Protein AF-A0A4Q3XX59-F1 (afdb_monomer_lite)

Structure (mmCIF, N/CA/C/O backbone):
data_AF-A0A4Q3XX59-F1
#
_entry.id   AF-A0A4Q3XX59-F1
#
loop_
_atom_site.group_PDB
_atom_site.id
_atom_site.type_symbol
_atom_site.label_atom_id
_atom_site.label_alt_id
_atom_site.label_comp_id
_atom_site.label_asym_id
_atom_site.label_entity_id
_atom_site.label_seq_id
_atom_site.pdbx_PDB_ins_code
_atom_site.Cartn_x
_atom_site.Cartn_y
_atom_site.Cartn_z
_atom_site.occupancy
_atom_site.B_iso_or_equiv
_atom_site.auth_seq_id
_atom_site.auth_comp_id
_atom_site.auth_asym_id
_atom_site.auth_atom_id
_atom_site.pdbx_PDB_model_num
ATOM 1 N N . LYS A 1 1 ? 8.880 6.314 -27.631 1.00 72.62 1 LYS A N 1
ATOM 2 C CA . LYS A 1 1 ? 9.239 7.681 -27.154 1.00 72.62 1 LYS A CA 1
ATOM 3 C C . LYS A 1 1 ? 10.746 7.883 -26.914 1.00 72.62 1 LYS A C 1
ATOM 5 O O . LYS A 1 1 ? 11.305 8.781 -27.532 1.00 72.62 1 LYS A O 1
ATOM 10 N N . ARG A 1 2 ? 11.431 7.124 -26.034 1.00 79.62 2 ARG A N 1
ATOM 11 C CA . ARG A 1 2 ? 12.893 7.277 -25.798 1.00 79.62 2 ARG A CA 1
ATOM 12 C C . ARG A 1 2 ? 13.739 6.820 -26.994 1.00 79.62 2 ARG A C 1
ATOM 14 O O . ARG A 1 2 ? 14.611 7.564 -27.431 1.00 79.62 2 ARG A O 1
ATOM 21 N N . ALA A 1 3 ? 13.407 5.660 -27.558 1.00 81.75 3 ALA A N 1
ATOM 22 C CA . ALA A 1 3 ? 13.998 5.146 -28.794 1.00 81.75 3 ALA A CA 1
ATOM 23 C C . ALA A 1 3 ? 13.849 6.134 -29.962 1.00 81.75 3 ALA A C 1
ATOM 25 O O . ALA A 1 3 ? 14.826 6.447 -30.630 1.00 81.75 3 ALA A O 1
ATOM 26 N N . ASP A 1 4 ? 12.660 6.712 -30.148 1.00 85.38 4 ASP A N 1
ATOM 27 C CA . ASP A 1 4 ? 12.405 7.679 -31.229 1.00 85.38 4 ASP A CA 1
ATOM 28 C C . ASP A 1 4 ? 13.235 8.958 -31.061 1.00 85.38 4 ASP A C 1
ATOM 30 O O . ASP A 1 4 ? 13.820 9.448 -32.022 1.00 85.38 4 ASP A O 1
ATOM 34 N N . LYS A 1 5 ? 13.382 9.456 -29.822 1.00 86.06 5 LYS A N 1
ATOM 35 C CA . LYS A 1 5 ? 14.287 10.576 -29.511 1.00 86.06 5 LYS A CA 1
ATOM 36 C C . LYS A 1 5 ? 15.759 10.241 -29.774 1.00 86.06 5 LYS A C 1
ATOM 38 O O . LYS A 1 5 ? 16.523 11.144 -30.099 1.00 86.06 5 LYS A O 1
ATOM 43 N N . ALA A 1 6 ? 16.176 8.988 -29.590 1.00 82.00 6 ALA A N 1
ATOM 44 C CA . ALA A 1 6 ? 17.542 8.549 -29.872 1.00 82.00 6 ALA A CA 1
ATOM 45 C C . ALA A 1 6 ? 17.792 8.408 -31.383 1.00 82.00 6 ALA A C 1
ATOM 47 O O . ALA A 1 6 ? 18.787 8.940 -31.872 1.00 82.00 6 ALA A O 1
ATOM 48 N N . ARG A 1 7 ? 16.844 7.815 -32.124 1.00 87.19 7 ARG A N 1
ATOM 49 C CA . ARG A 1 7 ? 16.864 7.741 -33.597 1.00 87.19 7 ARG A CA 1
ATOM 50 C C . ARG A 1 7 ? 16.897 9.130 -34.234 1.00 87.19 7 ARG A C 1
ATOM 52 O O . ARG A 1 7 ? 17.719 9.380 -35.104 1.00 87.19 7 ARG A O 1
ATOM 59 N N . ALA A 1 8 ? 16.090 10.069 -33.732 1.00 89.06 8 ALA A N 1
ATOM 60 C CA . ALA A 1 8 ? 16.088 11.464 -34.189 1.00 89.06 8 ALA A CA 1
ATOM 61 C C . ALA A 1 8 ? 17.429 12.195 -33.964 1.00 89.06 8 ALA A C 1
ATOM 63 O O . ALA A 1 8 ? 17.674 13.230 -34.574 1.00 89.06 8 ALA A O 1
ATOM 64 N N . LYS A 1 9 ? 18.303 11.664 -33.098 1.00 88.94 9 LYS A N 1
ATOM 65 C CA . LYS A 1 9 ? 19.665 12.167 -32.854 1.00 88.94 9 LYS A CA 1
ATOM 66 C C . LYS A 1 9 ? 20.742 11.376 -33.612 1.00 88.94 9 LYS A C 1
ATOM 68 O O . LYS A 1 9 ? 21.914 11.502 -33.274 1.00 88.94 9 LYS A O 1
ATOM 73 N N . GLY A 1 10 ? 20.358 10.534 -34.576 1.00 86.31 10 GLY A N 1
ATOM 74 C CA . GLY A 1 10 ? 21.285 9.727 -35.377 1.00 86.31 10 GLY A CA 1
ATOM 75 C C . GLY A 1 10 ? 21.993 8.616 -34.599 1.00 86.31 10 GLY A C 1
ATOM 76 O O . GLY A 1 10 ? 23.028 8.131 -35.044 1.00 86.31 10 GLY A O 1
ATOM 77 N N . LYS A 1 11 ? 21.479 8.229 -33.423 1.00 84.94 11 LYS A N 1
ATOM 78 C CA . LYS A 1 11 ? 22.040 7.116 -32.649 1.00 84.94 11 LYS A CA 1
ATOM 79 C C . LYS A 1 11 ? 21.473 5.796 -33.146 1.00 84.94 11 LYS A C 1
ATOM 81 O O . LYS A 1 11 ? 20.264 5.698 -33.361 1.00 84.94 11 LYS A O 1
ATOM 86 N N . ASP A 1 12 ? 22.332 4.789 -33.237 1.00 84.81 12 ASP A N 1
ATOM 87 C CA . ASP A 1 12 ? 21.887 3.409 -33.377 1.00 84.81 12 ASP A CA 1
ATOM 88 C C . ASP A 1 12 ? 21.122 2.980 -32.111 1.00 84.81 12 ASP A C 1
ATOM 90 O O . ASP A 1 12 ? 21.476 3.373 -30.992 1.00 84.81 12 ASP A O 1
ATOM 94 N N . VAL A 1 13 ? 20.019 2.252 -32.287 1.00 84.38 13 VAL A N 1
ATOM 95 C CA . VAL A 1 13 ? 19.096 1.904 -31.198 1.00 84.38 13 VAL A CA 1
ATOM 96 C C . VAL A 1 13 ? 18.922 0.398 -31.115 1.00 84.38 13 VAL A C 1
ATOM 98 O O . VAL A 1 13 ? 18.114 -0.188 -31.833 1.00 84.38 13 VAL A O 1
ATOM 101 N N . ASP A 1 14 ? 19.595 -0.186 -30.128 1.00 89.38 14 ASP A N 1
ATOM 102 C CA . ASP A 1 14 ? 19.271 -1.500 -29.583 1.00 89.38 14 ASP A CA 1
ATOM 103 C C . ASP A 1 14 ? 18.034 -1.370 -28.679 1.00 89.38 14 ASP A C 1
ATOM 105 O O . ASP A 1 14 ? 18.105 -0.971 -27.512 1.00 89.38 14 ASP A O 1
ATOM 109 N N . PHE A 1 15 ? 16.863 -1.607 -29.270 1.00 85.81 15 PHE A N 1
ATOM 110 C CA . PHE A 1 15 ? 15.584 -1.449 -28.584 1.00 85.81 15 PHE A CA 1
ATOM 111 C C . PHE A 1 15 ? 15.385 -2.448 -27.426 1.00 85.81 15 PHE A C 1
ATOM 113 O O . PHE A 1 15 ? 14.964 -1.993 -26.360 1.00 85.81 15 PHE A O 1
ATOM 120 N N . PRO A 1 16 ? 15.715 -3.750 -27.567 1.00 87.69 16 PRO A N 1
ATOM 121 C CA . PRO A 1 16 ? 15.705 -4.693 -26.445 1.00 87.69 16 PRO A CA 1
ATOM 122 C C . PRO A 1 16 ? 16.539 -4.223 -25.251 1.00 87.69 16 PRO A C 1
ATOM 124 O O . PRO A 1 16 ? 16.026 -4.146 -24.136 1.00 87.69 16 PRO A O 1
ATOM 127 N N . LYS A 1 17 ? 17.788 -3.808 -25.485 1.00 85.06 17 LYS A N 1
ATOM 128 C CA . LYS A 1 17 ? 18.667 -3.328 -24.411 1.00 85.06 17 LYS A CA 1
ATOM 129 C C . LYS A 1 17 ? 18.184 -2.018 -23.790 1.00 85.06 17 LYS A C 1
ATOM 131 O O . LYS A 1 17 ? 18.373 -1.774 -22.602 1.00 85.06 17 LYS A O 1
ATOM 136 N N . MET A 1 18 ? 17.540 -1.154 -24.578 1.00 86.75 18 MET A N 1
ATOM 137 C CA . MET A 1 18 ? 16.892 0.046 -24.044 1.00 86.75 18 MET A CA 1
ATOM 138 C C . MET A 1 18 ? 15.712 -0.276 -23.131 1.00 86.75 18 MET A C 1
ATOM 140 O O . MET A 1 18 ? 15.534 0.434 -22.147 1.00 86.75 18 MET A O 1
ATOM 144 N N . LEU A 1 19 ? 14.910 -1.291 -23.460 1.00 86.19 19 LEU A N 1
ATOM 145 C CA . LEU A 1 19 ? 13.788 -1.721 -22.625 1.00 86.19 19 LEU A CA 1
ATOM 146 C C . LEU A 1 19 ? 14.272 -2.304 -21.295 1.00 86.19 19 LEU A C 1
ATOM 148 O O . LEU A 1 19 ? 13.717 -1.965 -20.258 1.00 86.19 19 LEU A O 1
ATOM 152 N N . GLU A 1 20 ? 15.328 -3.119 -21.319 1.00 84.94 20 GLU A N 1
ATOM 153 C CA . GLU A 1 20 ? 15.942 -3.695 -20.113 1.00 84.94 20 GLU A CA 1
ATOM 154 C C . GLU A 1 20 ? 16.481 -2.619 -19.153 1.00 84.94 20 GLU A C 1
ATOM 156 O O . GLU A 1 20 ? 16.422 -2.762 -17.934 1.00 84.94 20 GLU A O 1
ATOM 161 N N . LEU A 1 21 ? 16.980 -1.511 -19.709 1.00 87.56 21 LEU A N 1
ATOM 162 C CA . LEU A 1 21 ? 17.555 -0.392 -18.960 1.00 87.56 21 LEU A CA 1
ATOM 163 C C . LEU A 1 21 ? 16.575 0.778 -18.771 1.00 87.56 21 LEU A C 1
ATOM 165 O O . LEU A 1 21 ? 16.987 1.877 -18.367 1.00 87.56 21 LEU A O 1
ATOM 169 N N . GLU A 1 22 ? 15.299 0.593 -19.114 1.00 90.31 22 GLU A N 1
ATOM 170 C CA . GLU A 1 22 ? 14.292 1.626 -18.911 1.00 90.31 22 GLU A CA 1
ATOM 171 C C . GLU A 1 22 ? 13.982 1.732 -17.410 1.00 90.31 22 GLU A C 1
ATOM 173 O O . GLU A 1 22 ? 13.689 0.722 -16.771 1.00 90.31 22 GLU A O 1
ATOM 178 N N . PRO A 1 23 ? 14.063 2.935 -16.814 1.00 91.69 23 PRO A N 1
ATOM 179 C CA . PRO A 1 23 ? 13.795 3.090 -15.395 1.00 91.69 23 PRO A CA 1
ATOM 180 C C . PRO A 1 23 ? 12.344 2.773 -15.039 1.00 91.69 23 PRO A C 1
ATOM 182 O O . PRO A 1 23 ? 11.425 3.354 -15.619 1.00 91.69 23 PRO A O 1
ATOM 185 N N . ASP A 1 24 ? 12.159 1.953 -14.010 1.00 92.31 24 ASP A N 1
ATOM 186 C CA . ASP A 1 24 ? 10.872 1.677 -13.385 1.00 92.31 24 ASP A CA 1
ATOM 187 C C . ASP A 1 24 ? 10.835 2.259 -11.962 1.00 92.31 24 ASP A C 1
ATOM 189 O O . ASP A 1 24 ? 11.512 1.808 -11.030 1.00 92.31 24 ASP A O 1
ATOM 193 N N . ALA A 1 25 ? 10.010 3.293 -11.781 1.00 91.94 25 ALA A N 1
ATOM 194 C CA . ALA A 1 25 ? 9.791 3.907 -10.474 1.00 91.94 25 ALA A CA 1
ATOM 195 C C . ALA A 1 25 ? 9.047 2.969 -9.504 1.00 91.94 25 ALA A C 1
ATOM 197 O O . ALA A 1 25 ? 9.083 3.202 -8.293 1.00 91.94 25 ALA A O 1
ATOM 198 N N . GLY A 1 26 ? 8.451 1.889 -10.007 1.00 92.56 26 GLY A N 1
ATOM 199 C CA . GLY A 1 26 ? 7.613 0.957 -9.273 1.00 92.56 26 GLY A CA 1
ATOM 200 C C . GLY A 1 26 ? 6.166 1.436 -9.174 1.00 92.56 26 GLY A C 1
ATOM 201 O O . GLY A 1 26 ? 5.861 2.6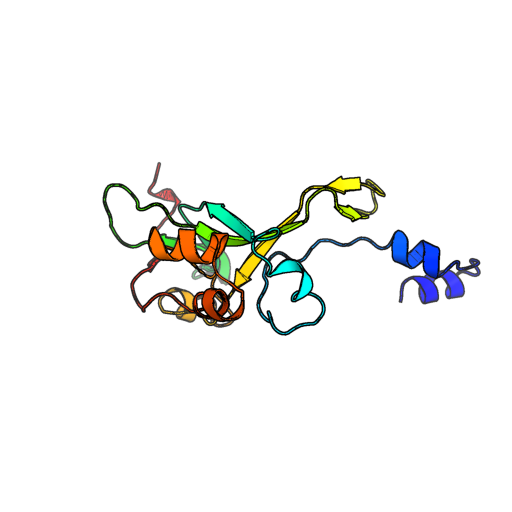25 -9.289 1.00 92.56 26 GLY A O 1
ATOM 202 N N . THR A 1 27 ? 5.264 0.488 -8.920 1.00 95.75 27 THR A N 1
ATOM 203 C CA . THR A 1 27 ? 3.852 0.762 -8.634 1.00 95.75 27 THR A CA 1
ATOM 204 C C . THR A 1 27 ? 3.558 0.423 -7.181 1.00 95.75 27 THR A C 1
ATOM 206 O O . THR A 1 27 ? 3.706 -0.725 -6.783 1.00 95.75 27 THR A O 1
ATOM 209 N N . THR A 1 28 ? 3.133 1.409 -6.391 1.00 95.94 28 THR A N 1
ATOM 210 C CA . THR A 1 28 ? 2.882 1.231 -4.949 1.00 95.94 28 THR A CA 1
ATOM 211 C C . THR A 1 28 ? 1.508 0.636 -4.640 1.00 95.94 28 THR A C 1
ATOM 213 O O . THR A 1 28 ? 1.352 -0.043 -3.631 1.00 95.94 28 THR A O 1
ATOM 216 N N . ASN A 1 29 ? 0.522 0.875 -5.513 1.00 97.44 29 ASN A N 1
ATOM 217 C CA . ASN A 1 29 ? -0.892 0.597 -5.264 1.00 97.44 29 ASN A CA 1
ATOM 218 C C . ASN A 1 29 ? -1.465 -0.375 -6.304 1.00 97.44 29 ASN A C 1
ATOM 220 O O . ASN A 1 29 ? -1.519 -0.066 -7.498 1.00 97.44 29 ASN A O 1
ATOM 224 N N . VAL A 1 30 ? -1.966 -1.523 -5.850 1.00 98.25 30 VAL A N 1
ATOM 225 C CA . VAL A 1 30 ? -2.579 -2.556 -6.697 1.00 98.25 30 VAL A CA 1
ATOM 226 C C . VAL A 1 30 ? -4.099 -2.415 -6.662 1.00 98.25 30 VAL A C 1
ATOM 228 O O . VAL A 1 30 ? -4.752 -2.853 -5.721 1.00 98.25 30 VAL A O 1
ATOM 231 N N . ARG A 1 31 ? -4.686 -1.778 -7.681 1.00 97.56 31 ARG A N 1
ATOM 232 C CA . ARG A 1 31 ? -6.154 -1.633 -7.790 1.00 97.56 31 ARG A CA 1
ATOM 233 C C . ARG A 1 31 ? -6.797 -2.748 -8.611 1.00 97.56 31 ARG A C 1
ATOM 235 O O . ARG A 1 31 ? -7.739 -3.386 -8.160 1.00 97.56 31 ARG A O 1
ATOM 242 N N . ASN A 1 32 ? -6.294 -2.992 -9.821 1.00 97.56 32 ASN A N 1
ATOM 243 C CA . ASN A 1 32 ? -6.851 -3.998 -10.727 1.00 97.56 32 ASN A CA 1
ATOM 244 C C . ASN A 1 32 ? -6.107 -5.335 -10.591 1.00 97.56 32 ASN A C 1
ATOM 246 O O . ASN A 1 32 ? -5.185 -5.626 -11.358 1.00 97.56 32 ASN A O 1
ATOM 250 N N . THR A 1 33 ? -6.535 -6.156 -9.635 1.00 97.56 33 THR A N 1
ATOM 251 C CA . THR A 1 33 ? -5.993 -7.502 -9.382 1.00 97.56 33 THR A CA 1
ATOM 252 C C . THR A 1 33 ? -6.311 -8.502 -10.500 1.00 97.56 33 THR A C 1
ATOM 254 O O . THR A 1 33 ? -5.649 -9.529 -10.629 1.00 97.56 33 THR A O 1
ATOM 257 N N . ALA A 1 34 ? -7.255 -8.181 -11.391 1.00 96.31 34 ALA A N 1
ATOM 258 C CA . ALA A 1 34 ? -7.536 -8.978 -12.579 1.00 96.31 34 ALA A CA 1
ATOM 259 C C . ALA A 1 34 ? -6.556 -8.714 -13.738 1.00 96.31 34 ALA A C 1
ATOM 261 O O . ALA A 1 34 ? -6.634 -9.418 -14.745 1.00 96.31 34 ALA A O 1
ATOM 262 N N . SER A 1 35 ? -5.639 -7.746 -13.634 1.00 96.88 35 SER A N 1
ATOM 263 C CA . SER A 1 35 ? -4.627 -7.478 -14.665 1.00 96.88 35 SER A CA 1
ATOM 264 C C . SER A 1 35 ? -3.613 -8.620 -14.787 1.00 96.88 35 SER A C 1
ATOM 266 O O . SER A 1 35 ? -3.145 -9.150 -13.780 1.00 96.88 35 SER A O 1
ATOM 268 N N . SER A 1 36 ? -3.200 -8.949 -16.015 1.00 96.62 36 SER A N 1
ATOM 269 C CA . SER A 1 36 ? -2.130 -9.926 -16.277 1.00 96.62 36 SER A CA 1
ATOM 270 C C . SER A 1 36 ? -0.802 -9.551 -15.619 1.00 96.62 36 SER A C 1
ATOM 272 O O . SER A 1 36 ? -0.023 -10.439 -15.296 1.00 96.62 36 SER A O 1
ATOM 274 N N . HIS A 1 37 ? -0.567 -8.257 -15.379 1.00 95.19 37 HIS A N 1
ATOM 275 C CA . HIS A 1 37 ? 0.607 -7.782 -14.653 1.00 95.19 37 HIS A CA 1
ATOM 276 C C . HIS A 1 37 ? 0.603 -8.227 -13.183 1.00 95.19 37 HIS A C 1
ATOM 278 O O . HIS A 1 37 ? 1.655 -8.568 -12.657 1.00 95.19 37 HIS A O 1
ATOM 284 N N . TRP A 1 38 ? -0.566 -8.243 -12.529 1.00 97.44 38 TRP A N 1
ATOM 285 C CA . TRP A 1 38 ? -0.677 -8.505 -11.090 1.00 97.44 38 TRP A CA 1
ATOM 286 C C . TRP A 1 38 ? -0.963 -9.962 -10.749 1.00 97.44 38 TRP A C 1
ATOM 288 O O . TRP A 1 38 ? -0.456 -10.438 -9.741 1.00 97.44 38 TRP A O 1
ATOM 298 N N . ARG A 1 39 ? -1.717 -10.686 -11.589 1.00 96.44 39 ARG A N 1
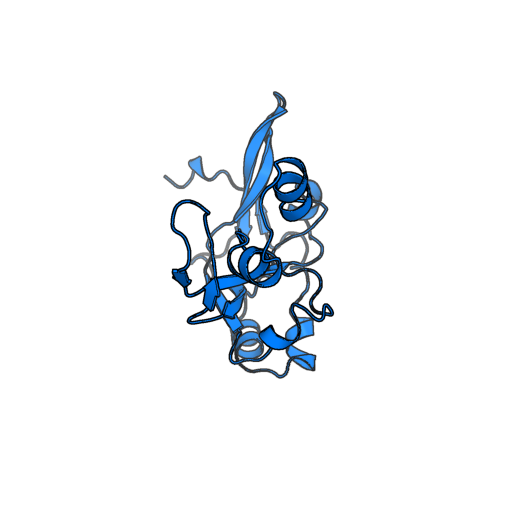ATOM 299 C CA . ARG A 1 39 ? -2.103 -12.092 -11.348 1.00 96.44 39 ARG A CA 1
ATOM 300 C C . ARG A 1 39 ? -0.961 -13.005 -10.863 1.00 96.44 39 ARG A C 1
ATOM 302 O O . ARG A 1 39 ? -1.217 -13.760 -9.927 1.00 96.44 39 ARG A O 1
ATOM 309 N N . PRO A 1 40 ? 0.269 -12.950 -11.420 1.00 96.19 40 PRO A N 1
ATOM 310 C CA . PRO A 1 40 ? 1.368 -13.806 -10.962 1.00 96.19 40 PRO A CA 1
ATOM 311 C C . PRO A 1 40 ? 1.792 -13.556 -9.507 1.00 96.19 40 PRO A C 1
ATOM 313 O O . PRO A 1 40 ? 2.300 -14.462 -8.857 1.00 96.19 40 PRO A O 1
ATOM 316 N N . TRP A 1 41 ? 1.553 -12.352 -8.983 1.00 97.25 41 TRP A N 1
ATOM 317 C CA . TRP A 1 41 ? 2.014 -11.900 -7.666 1.00 97.25 41 TRP A CA 1
ATOM 318 C C . TRP A 1 41 ? 0.951 -12.023 -6.567 1.00 97.25 41 TRP A C 1
ATOM 320 O O . TRP A 1 41 ? 1.153 -11.543 -5.459 1.00 97.25 41 TRP A O 1
ATOM 330 N N . LEU A 1 42 ? -0.199 -12.640 -6.861 1.00 97.88 42 LEU A N 1
ATOM 331 C CA . LEU A 1 42 ? -1.317 -12.778 -5.915 1.00 97.88 42 LEU A CA 1
ATOM 332 C C . LEU A 1 42 ? -1.327 -14.129 -5.187 1.00 97.88 42 LEU A C 1
ATOM 334 O O . LEU A 1 42 ? -2.260 -14.413 -4.432 1.00 97.88 42 LEU A O 1
ATOM 338 N N . SER A 1 43 ? -0.316 -14.974 -5.405 1.00 97.44 43 SER A N 1
ATOM 339 C CA . SER A 1 43 ? -0.150 -16.236 -4.677 1.00 97.44 43 SER A CA 1
ATOM 340 C C . SER A 1 43 ? 0.304 -15.989 -3.228 1.00 97.44 43 SER A C 1
ATOM 342 O O . SER A 1 43 ? 0.946 -14.969 -2.976 1.00 97.44 43 SER A O 1
ATOM 344 N N . PRO A 1 44 ? 0.045 -16.910 -2.280 1.00 98.44 44 PRO A N 1
ATOM 345 C CA . PRO A 1 44 ? 0.549 -16.796 -0.907 1.00 98.44 44 PRO A CA 1
ATOM 346 C C . PRO A 1 44 ? 2.060 -16.523 -0.806 1.00 98.44 44 PRO A C 1
ATOM 348 O O . PRO A 1 44 ? 2.484 -15.739 0.034 1.00 98.44 44 PRO A O 1
ATOM 351 N N . ALA A 1 45 ? 2.870 -17.089 -1.710 1.00 97.94 45 ALA A N 1
ATOM 352 C CA . ALA A 1 45 ? 4.326 -16.905 -1.729 1.00 97.94 45 ALA A CA 1
ATOM 353 C C . ALA A 1 45 ? 4.780 -15.473 -2.076 1.00 97.94 45 ALA A C 1
ATOM 355 O O . ALA A 1 45 ? 5.957 -15.152 -1.939 1.00 97.94 45 ALA A O 1
ATOM 356 N N . ASN A 1 46 ? 3.861 -14.632 -2.554 1.00 98.56 46 ASN A N 1
ATOM 357 C CA . ASN A 1 46 ? 4.102 -13.238 -2.905 1.00 98.56 46 ASN A CA 1
ATOM 358 C C . ASN A 1 46 ? 3.284 -12.275 -2.048 1.00 98.56 46 ASN A C 1
ATOM 360 O O . ASN A 1 46 ? 3.212 -11.099 -2.387 1.00 98.56 46 ASN A O 1
ATOM 364 N N . ARG A 1 47 ? 2.635 -12.726 -0.972 1.00 98.62 47 ARG A N 1
ATOM 365 C CA . ARG A 1 47 ? 1.856 -11.851 -0.089 1.00 98.62 47 ARG A CA 1
ATOM 366 C C . ARG A 1 47 ? 2.657 -11.482 1.146 1.00 98.62 47 ARG A C 1
ATOM 368 O O . ARG A 1 47 ? 3.439 -12.269 1.664 1.00 98.62 47 ARG A O 1
ATOM 375 N N . CYS A 1 48 ? 2.454 -10.262 1.618 1.00 98.69 48 CYS A N 1
ATOM 376 C CA . CYS A 1 48 ? 3.041 -9.767 2.854 1.00 98.69 48 CYS A CA 1
ATOM 377 C C . CYS A 1 48 ? 2.029 -8.929 3.636 1.00 98.69 48 CYS A C 1
ATOM 379 O O . CYS A 1 48 ? 1.025 -8.456 3.099 1.00 98.69 48 CYS A O 1
ATOM 381 N N . LEU A 1 49 ? 2.319 -8.735 4.919 1.00 98.69 49 LEU A N 1
ATOM 382 C CA . LEU A 1 49 ? 1.611 -7.800 5.781 1.00 98.69 49 LEU A CA 1
ATOM 383 C C . LEU A 1 49 ? 2.439 -6.517 5.878 1.00 98.69 49 LEU A C 1
ATOM 385 O O . LEU A 1 49 ? 3.604 -6.565 6.271 1.00 98.69 49 LEU A O 1
ATOM 389 N N . VAL A 1 50 ? 1.853 -5.375 5.512 1.00 98.56 50 VAL A N 1
ATOM 390 C CA . VAL A 1 50 ? 2.532 -4.070 5.571 1.00 98.56 50 VAL A CA 1
ATOM 391 C C . VAL A 1 50 ? 2.031 -3.315 6.805 1.00 98.56 50 VAL A C 1
ATOM 393 O O . VAL A 1 50 ? 0.921 -2.784 6.752 1.00 98.56 50 VAL A O 1
ATOM 396 N N . PRO A 1 51 ? 2.780 -3.289 7.923 1.00 97.12 51 PRO A N 1
ATOM 397 C CA . PRO A 1 51 ? 2.310 -2.673 9.161 1.00 97.12 51 PRO A CA 1
ATOM 398 C C . PRO A 1 51 ? 2.178 -1.159 9.012 1.00 97.12 51 PRO A C 1
ATOM 400 O O . PRO A 1 51 ? 3.034 -0.509 8.406 1.00 97.12 51 PRO A O 1
ATOM 403 N N . PHE A 1 52 ? 1.133 -0.591 9.608 1.00 95.12 52 PHE A N 1
ATOM 404 C CA . PHE A 1 52 ? 0.955 0.854 9.706 1.00 95.12 52 PHE A CA 1
ATOM 405 C C . PHE A 1 52 ? 0.242 1.225 11.011 1.00 95.12 52 PHE A C 1
ATOM 407 O O . PHE A 1 52 ? -0.507 0.428 11.563 1.00 95.12 52 PHE A O 1
ATOM 414 N N . THR A 1 53 ? 0.463 2.454 11.472 1.00 91.94 53 THR A N 1
ATOM 415 C CA . THR A 1 53 ? -0.302 3.092 12.563 1.00 91.94 53 THR A CA 1
ATOM 416 C C . THR A 1 53 ? -1.183 4.221 12.025 1.00 91.94 53 THR A C 1
ATOM 418 O O . THR A 1 53 ? -2.331 4.408 12.412 1.00 91.94 53 THR A O 1
ATOM 421 N N . ALA A 1 54 ? -0.683 4.945 11.022 1.00 93.75 54 ALA A N 1
ATOM 422 C CA . ALA A 1 54 ? -1.438 5.955 10.298 1.00 93.75 54 ALA A CA 1
ATOM 423 C C . ALA A 1 54 ? -0.994 6.041 8.836 1.00 93.75 54 ALA A C 1
ATOM 425 O O . ALA A 1 54 ? 0.164 5.772 8.504 1.00 93.75 54 ALA A O 1
ATOM 426 N N . PHE A 1 55 ? -1.896 6.494 7.972 1.00 95.81 55 PHE A N 1
ATOM 427 C CA . PHE A 1 55 ? -1.598 6.843 6.582 1.00 95.81 55 PHE A CA 1
ATOM 428 C C . PHE A 1 55 ? -2.160 8.217 6.246 1.00 95.81 55 PHE A C 1
ATOM 430 O O . PHE A 1 55 ? -2.933 8.782 7.016 1.00 95.81 55 PHE A O 1
ATOM 437 N N . SER A 1 56 ? -1.740 8.785 5.121 1.00 96.38 56 SER A N 1
ATOM 438 C CA . SER A 1 56 ? -2.234 10.084 4.684 1.00 96.38 56 SER A CA 1
ATOM 439 C C . SER A 1 56 ? -2.698 10.063 3.244 1.00 96.38 56 SER A C 1
ATOM 441 O O . SER A 1 56 ? -2.182 9.306 2.423 1.00 96.38 56 SER A O 1
ATOM 443 N N . GLU A 1 57 ? -3.649 10.943 2.952 1.00 96.19 57 GLU A N 1
ATOM 444 C CA . GLU A 1 57 ? -4.037 11.284 1.589 1.00 96.19 57 GLU A CA 1
ATOM 445 C C . GLU A 1 57 ? -3.724 12.761 1.298 1.00 96.19 57 GLU A C 1
ATOM 447 O O . GLU A 1 57 ? -3.676 13.590 2.222 1.00 96.19 57 GLU A O 1
ATOM 452 N N . PRO A 1 58 ? -3.501 13.125 0.021 1.00 93.19 58 PRO A N 1
ATOM 453 C CA . PRO A 1 58 ? -3.334 14.513 -0.385 1.00 93.19 58 PRO A CA 1
ATOM 454 C C . PRO A 1 58 ? -4.568 15.358 -0.046 1.00 93.19 58 PRO A C 1
ATOM 456 O O . PRO A 1 58 ? -5.627 15.180 -0.641 1.00 93.19 58 PRO A O 1
ATOM 459 N N . GLY A 1 59 ? -4.418 16.330 0.853 1.00 89.31 59 GLY A N 1
ATOM 460 C CA . GLY A 1 59 ? -5.436 17.340 1.133 1.00 89.31 59 GLY A CA 1
ATOM 461 C C . GLY A 1 59 ? -4.958 18.760 0.862 1.00 89.31 59 GLY A C 1
ATOM 462 O O . GLY A 1 59 ? -3.847 19.001 0.371 1.00 89.31 59 GLY A O 1
ATOM 463 N N . ARG A 1 60 ? -5.825 19.722 1.183 1.00 88.94 60 ARG A N 1
ATOM 464 C CA . ARG A 1 60 ? -5.536 21.155 1.099 1.00 88.94 60 ARG A CA 1
ATOM 465 C C . ARG A 1 60 ? -6.036 21.874 2.344 1.00 88.94 60 ARG A C 1
ATOM 467 O O . ARG A 1 60 ? -7.088 21.525 2.868 1.00 88.94 60 ARG A O 1
ATOM 474 N N . ASP A 1 61 ? -5.286 22.872 2.799 1.00 85.62 61 ASP A N 1
ATOM 475 C CA . ASP A 1 61 ? -5.750 23.792 3.838 1.00 85.62 61 ASP A CA 1
ATOM 476 C C . ASP A 1 61 ? -6.755 24.823 3.286 1.00 85.62 61 ASP A C 1
ATOM 478 O O . ASP A 1 61 ? -7.057 24.854 2.089 1.00 85.62 61 ASP A O 1
ATOM 482 N N . ALA A 1 62 ? -7.263 25.698 4.160 1.00 85.50 62 ALA A N 1
ATOM 483 C CA . ALA A 1 62 ? -8.206 26.753 3.782 1.00 85.50 62 ALA A CA 1
ATOM 484 C C . ALA A 1 62 ? -7.633 27.751 2.751 1.00 85.50 62 ALA A C 1
ATOM 486 O O . ALA A 1 62 ? -8.394 28.400 2.037 1.00 85.50 62 ALA A O 1
ATOM 487 N N . ALA A 1 63 ? -6.304 27.861 2.650 1.00 90.81 63 ALA A N 1
ATOM 488 C CA . ALA A 1 63 ? -5.607 28.683 1.663 1.00 90.81 63 ALA A CA 1
ATOM 489 C C . ALA A 1 63 ? -5.301 27.917 0.357 1.00 90.81 63 ALA A C 1
ATOM 491 O O . ALA A 1 63 ? -4.677 28.459 -0.556 1.00 90.81 63 ALA A O 1
ATOM 492 N N . GLY A 1 64 ? -5.727 26.654 0.248 1.00 89.00 64 GLY A N 1
ATOM 493 C CA . GLY A 1 64 ? -5.512 25.798 -0.915 1.00 89.00 64 GLY A CA 1
ATOM 494 C C . GLY A 1 64 ? -4.109 25.191 -1.009 1.00 89.00 64 GLY A C 1
ATOM 495 O O . GLY A 1 64 ? -3.803 24.546 -2.020 1.00 89.00 64 GLY A O 1
ATOM 496 N N . LYS A 1 65 ? -3.251 25.366 0.003 1.00 92.12 65 LYS A N 1
ATOM 497 C CA . LYS A 1 65 ? -1.907 24.779 0.053 1.00 92.12 65 LYS A CA 1
ATOM 498 C C . LYS A 1 65 ? -2.006 23.294 0.387 1.00 92.12 65 LYS A C 1
ATOM 500 O O . LYS A 1 65 ? -2.848 22.888 1.179 1.00 92.12 65 LYS A O 1
ATOM 505 N N . TYR A 1 66 ? -1.132 22.488 -0.218 1.00 92.06 66 TYR A N 1
ATOM 506 C CA . TYR A 1 66 ? -1.033 21.063 0.092 1.00 92.06 66 TYR A CA 1
ATOM 507 C C . TYR A 1 66 ? -0.777 20.845 1.586 1.00 92.06 66 TYR A C 1
ATOM 509 O O . TYR A 1 66 ? 0.230 21.323 2.116 1.00 92.06 66 TYR A O 1
ATOM 517 N N . THR A 1 67 ? -1.655 20.062 2.204 1.00 91.12 67 THR A N 1
ATOM 518 C CA . THR A 1 67 ? -1.534 19.603 3.587 1.00 91.12 67 THR A CA 1
ATOM 519 C C . THR A 1 67 ? -1.995 18.147 3.632 1.00 91.12 67 THR A C 1
ATOM 521 O O . THR A 1 67 ? -3.115 17.864 3.205 1.00 91.12 67 THR A O 1
ATOM 524 N N . PRO A 1 68 ? -1.161 17.201 4.099 1.00 94.81 68 PRO A N 1
ATOM 525 C CA . PRO A 1 68 ? -1.572 15.808 4.222 1.00 94.81 68 PRO A CA 1
ATOM 526 C C . PRO A 1 68 ? -2.660 15.674 5.290 1.00 94.81 68 PRO A C 1
ATOM 528 O O . PRO A 1 68 ? -2.489 16.159 6.409 1.00 94.81 68 PRO A O 1
ATOM 531 N N . ILE A 1 69 ? -3.748 14.987 4.954 1.00 95.25 69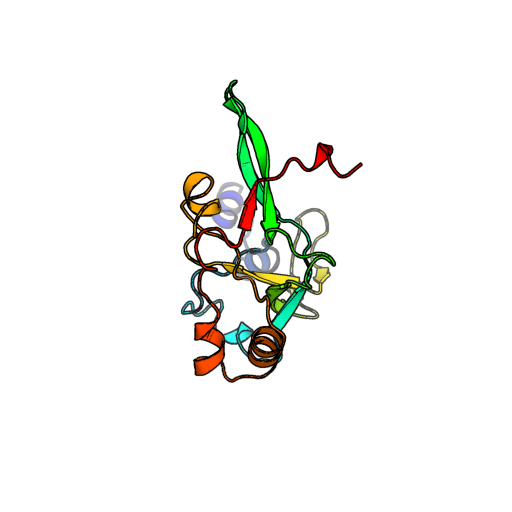 ILE A N 1
ATOM 532 C CA . ILE A 1 69 ? -4.784 14.612 5.921 1.00 95.25 69 ILE A CA 1
ATOM 533 C C . ILE A 1 69 ? -4.456 13.212 6.411 1.00 95.25 69 ILE A C 1
ATOM 535 O O . ILE A 1 69 ? -4.278 12.307 5.596 1.00 95.25 69 ILE A O 1
ATOM 539 N N . TRP A 1 70 ? -4.319 13.055 7.726 1.00 95.69 70 TRP A N 1
ATOM 540 C CA . TRP A 1 70 ? -3.908 11.802 8.349 1.00 95.69 70 TRP A CA 1
ATOM 541 C C . TRP A 1 70 ? -5.110 11.011 8.845 1.00 95.69 70 TRP A C 1
ATOM 543 O O . TRP A 1 70 ? -6.003 11.567 9.480 1.00 95.69 70 TRP A O 1
ATOM 553 N N . PHE A 1 71 ? -5.082 9.710 8.579 1.00 95.38 71 PHE A N 1
ATOM 554 C CA . PHE A 1 71 ? -6.083 8.734 8.979 1.00 95.38 71 PHE A CA 1
ATOM 555 C C . PHE A 1 71 ? -5.442 7.668 9.857 1.00 95.38 71 PHE A C 1
ATOM 557 O O . PHE A 1 71 ? -4.313 7.237 9.602 1.00 95.38 71 PHE A O 1
ATOM 564 N N . ARG A 1 72 ? -6.189 7.214 10.857 1.00 93.81 72 ARG A N 1
ATOM 565 C CA . ARG A 1 72 ? -5.863 6.053 11.692 1.00 93.81 72 ARG A CA 1
ATOM 566 C C . ARG A 1 72 ? -7.134 5.275 12.013 1.00 93.81 72 ARG A C 1
ATOM 568 O O . ARG A 1 72 ? -8.234 5.779 11.774 1.00 93.81 72 ARG A O 1
ATOM 575 N N . LEU A 1 73 ? -6.990 4.068 12.552 1.00 93.81 73 LEU A N 1
ATOM 576 C CA . LEU A 1 73 ? -8.127 3.350 13.127 1.00 93.81 73 LEU A CA 1
ATOM 577 C C . LEU A 1 73 ? -8.670 4.122 14.333 1.00 93.81 73 LEU A C 1
ATOM 579 O O . LEU A 1 73 ? -7.909 4.664 15.134 1.00 93.81 73 LEU A O 1
ATOM 583 N N . ARG A 1 74 ? -9.995 4.218 14.424 1.00 90.75 74 ARG A N 1
ATOM 584 C CA . ARG A 1 74 ? -10.671 4.945 15.496 1.00 90.75 74 ARG A CA 1
ATOM 585 C C . ARG A 1 74 ? -10.521 4.208 16.829 1.00 90.75 74 ARG A C 1
ATOM 587 O O . ARG A 1 74 ? -10.937 3.063 16.922 1.00 90.75 74 ARG A O 1
ATOM 594 N N . ASN A 1 75 ? -10.034 4.930 17.844 1.00 70.94 75 ASN A N 1
ATOM 595 C CA . ASN A 1 75 ? -10.123 4.644 19.286 1.00 70.94 75 ASN A CA 1
ATOM 596 C C . ASN A 1 75 ? -10.205 3.160 19.694 1.00 70.94 75 ASN A C 1
ATOM 598 O O . ASN A 1 75 ? -11.249 2.707 20.163 1.00 70.94 75 ASN A O 1
ATOM 602 N N . GLU A 1 76 ? -9.074 2.462 19.650 1.00 62.66 76 GLU A N 1
ATOM 603 C CA . GLU A 1 76 ? -8.832 1.316 20.531 1.00 62.66 76 GLU A CA 1
ATOM 604 C C . GLU A 1 76 ? -7.528 1.597 21.299 1.00 62.66 76 GLU A C 1
ATOM 606 O O . GLU A 1 76 ? -6.544 2.047 20.710 1.00 62.66 76 GLU A O 1
ATOM 611 N N . ASP A 1 77 ? -7.562 1.443 22.626 1.00 66.25 77 ASP A N 1
ATOM 612 C CA . ASP A 1 77 ? -6.388 1.489 23.506 1.00 66.25 77 ASP A CA 1
ATOM 613 C C . ASP A 1 77 ? -6.232 0.091 24.138 1.00 66.25 77 ASP A C 1
ATOM 615 O O . ASP A 1 77 ? -7.139 -0.339 24.864 1.00 66.25 77 ASP A O 1
ATOM 619 N N . PRO A 1 78 ? -5.147 -0.651 23.844 1.00 72.19 78 PRO A N 1
ATOM 620 C CA . PRO A 1 78 ? -4.012 -0.253 23.003 1.00 72.19 78 PRO A CA 1
ATOM 621 C C . PRO A 1 78 ? -4.370 -0.140 21.514 1.00 72.19 78 PRO A C 1
ATOM 623 O O . PRO A 1 78 ? -5.315 -0.775 21.048 1.00 72.19 78 PRO A O 1
ATOM 626 N N . GLU A 1 79 ? -3.574 0.642 20.770 1.00 73.88 79 GLU A N 1
ATOM 627 C CA . GLU A 1 79 ? -3.732 0.794 19.317 1.00 73.88 79 GLU A CA 1
ATOM 628 C C . GLU A 1 79 ? -3.711 -0.590 18.637 1.00 73.88 79 GLU A C 1
ATOM 630 O O . GLU A 1 79 ? -2.784 -1.379 18.870 1.00 73.88 79 GLU A O 1
ATOM 635 N N . PRO A 1 80 ? -4.714 -0.919 17.806 1.00 77.69 80 PRO A N 1
ATOM 636 C CA . PRO A 1 80 ? -4.853 -2.257 17.269 1.00 77.69 80 PRO A CA 1
ATOM 637 C C . PRO A 1 80 ? -3.853 -2.484 16.138 1.00 77.69 80 PRO A C 1
ATOM 639 O O . PRO A 1 80 ? -3.599 -1.610 15.307 1.00 77.69 80 PRO A O 1
ATOM 642 N N . LEU A 1 81 ? -3.298 -3.696 16.075 1.00 86.69 81 LEU A N 1
ATOM 643 C CA . LEU A 1 81 ? -2.398 -4.086 14.992 1.00 86.69 81 LEU A CA 1
ATOM 644 C C . LEU A 1 81 ? -3.151 -4.131 13.660 1.00 86.69 81 LEU A C 1
ATOM 646 O O . LEU A 1 81 ? -3.995 -5.003 13.441 1.00 86.69 81 LEU A O 1
ATOM 650 N N . ALA A 1 82 ? -2.774 -3.242 12.746 1.00 93.56 82 ALA A N 1
ATOM 651 C CA . ALA A 1 82 ? -3.349 -3.158 11.416 1.00 93.56 82 ALA A CA 1
ATOM 652 C C . ALA A 1 82 ? -2.279 -3.213 10.329 1.00 93.56 82 ALA A C 1
ATOM 654 O O . ALA A 1 82 ? -1.146 -2.746 10.485 1.00 93.56 82 ALA A O 1
ATOM 655 N N . PHE A 1 83 ? -2.657 -3.811 9.204 1.00 98.31 83 PHE A N 1
ATOM 656 C CA . PHE A 1 83 ? -1.756 -4.012 8.080 1.00 98.31 83 PHE A CA 1
ATOM 657 C C . PHE A 1 83 ? -2.463 -3.686 6.776 1.00 98.31 83 PHE A C 1
ATOM 659 O O . PHE A 1 83 ? -3.648 -3.981 6.619 1.00 98.31 83 PHE A O 1
ATOM 666 N N . PHE A 1 84 ? -1.734 -3.141 5.806 1.00 98.81 84 PHE A N 1
ATOM 667 C CA . PHE A 1 84 ? -2.211 -3.189 4.432 1.00 98.81 84 PHE A CA 1
ATOM 668 C C . PHE A 1 84 ? -2.025 -4.589 3.854 1.00 98.81 84 PHE A C 1
ATOM 670 O O . PHE A 1 84 ? -1.020 -5.258 4.125 1.00 98.81 84 PHE A O 1
ATOM 677 N N . ALA A 1 85 ? -2.979 -5.007 3.021 1.00 98.81 85 ALA A N 1
ATOM 678 C CA . ALA A 1 85 ? -2.892 -6.239 2.245 1.00 98.81 85 ALA A CA 1
ATOM 679 C C . ALA A 1 85 ? -1.800 -6.100 1.168 1.00 98.81 85 ALA A C 1
ATOM 681 O O . ALA A 1 85 ? -2.027 -5.552 0.085 1.00 98.81 85 ALA A O 1
ATOM 682 N N . GLY A 1 86 ? -0.585 -6.531 1.506 1.00 98.75 86 GLY A N 1
ATOM 683 C CA . GLY A 1 86 ? 0.618 -6.347 0.706 1.00 98.75 86 GLY A CA 1
ATOM 684 C C . GLY A 1 86 ? 0.922 -7.504 -0.237 1.00 98.75 86 GLY A C 1
ATOM 685 O O . GLY A 1 86 ? 0.609 -8.663 0.043 1.00 98.75 86 GLY A O 1
ATOM 686 N N . VAL A 1 87 ? 1.606 -7.185 -1.331 1.00 98.69 87 VAL A N 1
ATOM 687 C CA . VAL A 1 87 ? 2.305 -8.143 -2.189 1.00 98.69 87 VAL A CA 1
ATOM 688 C C . VAL A 1 87 ? 3.776 -7.768 -2.295 1.00 98.69 87 VAL A C 1
ATOM 690 O O . VAL A 1 87 ? 4.126 -6.589 -2.232 1.00 98.69 87 VAL A O 1
ATOM 693 N N . HIS A 1 88 ? 4.641 -8.757 -2.484 1.00 98.50 88 HIS A N 1
ATOM 694 C CA . HIS A 1 88 ? 6.074 -8.566 -2.616 1.00 98.50 88 HIS A CA 1
ATOM 695 C C . HIS A 1 88 ? 6.678 -9.399 -3.747 1.00 98.50 88 HIS A C 1
ATOM 697 O O . HIS A 1 88 ? 6.198 -10.473 -4.124 1.00 98.50 88 HIS A O 1
ATOM 703 N N . VAL A 1 89 ? 7.802 -8.897 -4.248 1.00 97.12 89 VAL A N 1
ATOM 704 C CA . VAL A 1 89 ? 8.706 -9.609 -5.148 1.00 97.12 89 VAL A CA 1
ATOM 705 C C . VAL A 1 89 ? 10.100 -9.494 -4.560 1.00 97.12 89 VAL A C 1
ATOM 707 O O . VAL A 1 89 ? 10.586 -8.392 -4.313 1.00 97.12 89 VAL A O 1
ATOM 710 N N . GLN A 1 90 ? 10.726 -10.637 -4.306 1.00 96.44 90 GLN A N 1
ATOM 711 C CA . GLN A 1 90 ? 12.087 -10.695 -3.785 1.00 96.44 90 GLN A CA 1
ATOM 712 C C . GLN A 1 90 ? 13.094 -10.788 -4.924 1.00 96.44 90 GLN A C 1
ATOM 714 O O . GLN A 1 90 ? 12.796 -11.364 -5.972 1.00 96.44 90 GLN A O 1
ATOM 719 N N . SER A 1 91 ? 14.293 -10.252 -4.698 1.00 95.69 91 SER A N 1
ATOM 720 C CA . SER A 1 91 ? 15.425 -10.349 -5.627 1.00 95.69 91 SER A CA 1
ATOM 721 C C . SER A 1 91 ? 15.089 -9.913 -7.063 1.00 95.69 91 SER A C 1
ATOM 723 O O . SER A 1 91 ? 15.539 -10.521 -8.034 1.00 95.69 91 SER A O 1
ATOM 725 N N . HIS A 1 92 ? 14.293 -8.852 -7.217 1.00 94.62 92 HIS A N 1
ATOM 726 C CA . HIS A 1 92 ? 13.922 -8.322 -8.525 1.00 94.62 92 HIS A CA 1
ATOM 727 C C . HIS A 1 92 ? 15.033 -7.431 -9.084 1.00 94.62 92 HIS A C 1
ATOM 729 O O . HIS A 1 92 ? 15.362 -6.401 -8.492 1.00 94.62 92 HIS A O 1
ATOM 735 N N . THR A 1 93 ? 15.592 -7.805 -10.235 1.00 94.69 93 THR A N 1
ATOM 736 C CA . THR A 1 93 ? 16.591 -6.994 -10.938 1.00 94.69 93 THR A CA 1
ATOM 737 C C . THR A 1 93 ? 15.913 -6.016 -11.891 1.00 94.69 93 THR A C 1
ATOM 739 O O . THR A 1 93 ? 15.236 -6.427 -12.831 1.00 94.69 93 THR A O 1
ATOM 742 N N . CYS A 1 94 ? 16.102 -4.718 -11.658 1.00 93.31 94 CYS A N 1
ATOM 743 C CA . CYS A 1 94 ? 15.541 -3.649 -12.485 1.00 93.31 94 CYS A CA 1
ATOM 744 C C . CYS A 1 94 ? 16.370 -2.362 -12.372 1.00 93.31 94 CYS A C 1
ATOM 746 O O . CYS A 1 94 ? 17.252 -2.243 -11.522 1.00 93.31 94 CYS A O 1
ATOM 748 N N . VAL A 1 95 ? 16.076 -1.365 -13.210 1.00 94.38 95 VAL A N 1
ATOM 749 C CA . VAL A 1 95 ? 16.615 -0.008 -13.044 1.00 94.38 95 VAL A CA 1
ATOM 750 C C . VAL A 1 95 ? 15.605 0.832 -12.266 1.00 94.38 95 VAL A C 1
ATOM 752 O O . VAL A 1 95 ? 14.622 1.289 -12.838 1.00 94.38 95 VAL A O 1
ATOM 755 N N . ARG A 1 96 ? 15.832 1.107 -10.974 1.00 93.62 96 ARG A N 1
ATOM 756 C CA . ARG A 1 96 ? 14.928 1.988 -10.199 1.00 93.62 96 ARG A CA 1
ATOM 757 C C . ARG A 1 96 ? 15.138 3.465 -10.507 1.00 93.62 96 ARG A C 1
ATOM 759 O O . ARG A 1 96 ? 14.196 4.258 -10.541 1.00 93.62 96 ARG A O 1
ATOM 766 N N . LYS A 1 97 ? 16.394 3.865 -10.712 1.00 90.88 97 LYS A N 1
ATOM 767 C CA . LYS A 1 97 ? 16.787 5.239 -11.047 1.00 90.88 97 LYS A CA 1
ATOM 768 C C . LYS A 1 97 ? 17.864 5.194 -12.120 1.00 90.88 97 LYS A C 1
ATOM 770 O O . LYS A 1 97 ? 18.839 4.465 -11.989 1.00 90.88 97 LYS A O 1
ATOM 775 N N . MET A 1 98 ? 17.767 6.068 -13.127 1.00 87.75 98 MET A N 1
ATOM 776 C CA . MET A 1 98 ? 18.794 6.151 -14.184 1.00 87.75 98 MET A CA 1
ATOM 777 C C . MET A 1 98 ? 20.217 6.302 -13.635 1.00 87.75 98 MET A C 1
ATOM 779 O O . MET A 1 98 ? 21.157 5.794 -14.229 1.00 87.75 98 MET A O 1
ATOM 783 N N . LYS A 1 99 ? 20.373 7.039 -12.527 1.00 90.69 99 LYS A N 1
ATOM 784 C CA . LYS A 1 99 ? 21.683 7.351 -11.946 1.00 90.69 99 LYS A CA 1
ATOM 785 C C . LYS A 1 99 ? 22.360 6.159 -11.270 1.00 90.69 99 LYS A C 1
ATOM 787 O O . LYS A 1 99 ? 23.566 6.216 -11.077 1.00 90.69 99 LYS A O 1
ATOM 792 N N . THR A 1 100 ? 21.596 5.150 -10.854 1.00 90.19 100 THR A N 1
ATOM 793 C CA . THR A 1 100 ? 22.142 3.981 -10.159 1.00 90.19 100 THR A CA 1
ATOM 794 C C . THR A 1 100 ? 22.256 2.755 -11.061 1.00 90.19 100 THR A C 1
ATOM 796 O O . THR A 1 100 ? 23.080 1.891 -10.794 1.00 90.19 100 THR A O 1
ATOM 799 N N . GLY A 1 101 ? 21.537 2.725 -12.187 1.00 92.00 101 GLY A N 1
ATOM 800 C CA . GLY A 1 101 ? 21.617 1.616 -13.137 1.00 92.00 101 GLY A CA 1
ATOM 801 C C . GLY A 1 101 ? 20.851 0.387 -12.646 1.00 92.00 101 GLY A C 1
ATOM 802 O O . GLY A 1 101 ? 19.836 0.535 -11.969 1.00 92.00 101 GLY A O 1
ATOM 803 N N . LEU A 1 102 ? 21.296 -0.807 -13.052 1.00 94.62 102 LEU A N 1
ATOM 804 C CA . LEU A 1 102 ? 20.681 -2.074 -12.648 1.00 94.62 102 LEU A CA 1
ATOM 805 C C . LEU A 1 102 ? 20.956 -2.358 -11.170 1.00 94.62 102 LEU A C 1
ATOM 807 O O . LEU A 1 102 ? 22.102 -2.330 -10.727 1.00 94.62 102 LEU A O 1
ATOM 811 N N . GLU A 1 103 ? 19.900 -2.685 -10.438 1.00 94.81 103 GLU A N 1
ATOM 812 C CA . GLU A 1 103 ? 19.934 -3.038 -9.023 1.00 94.81 103 GLU A CA 1
ATOM 813 C C . GLU A 1 103 ? 19.053 -4.268 -8.793 1.00 94.81 103 GLU A C 1
ATOM 815 O O . GLU A 1 103 ? 18.013 -4.422 -9.433 1.00 94.81 103 GLU A O 1
ATOM 820 N N . THR A 1 104 ? 19.450 -5.129 -7.856 1.00 96.25 104 THR A N 1
ATOM 821 C CA . THR A 1 104 ? 18.594 -6.203 -7.340 1.00 96.25 104 THR A CA 1
ATOM 822 C C . THR A 1 104 ? 17.976 -5.734 -6.032 1.00 96.25 104 THR A C 1
ATOM 824 O O . THR A 1 104 ? 18.696 -5.363 -5.105 1.00 96.25 104 THR A O 1
ATOM 827 N N . CYS A 1 105 ? 16.647 -5.711 -5.966 1.00 94.56 105 CYS A N 1
ATOM 828 C CA . CYS A 1 105 ? 15.906 -5.176 -4.830 1.00 94.56 105 CYS A CA 1
ATOM 829 C C . CYS A 1 105 ? 14.779 -6.115 -4.403 1.00 94.56 105 CYS A C 1
ATOM 831 O O . CYS A 1 105 ? 14.153 -6.771 -5.237 1.00 94.56 105 CYS A O 1
ATOM 833 N N . ASP A 1 106 ? 14.458 -6.083 -3.114 1.00 96.62 106 ASP A N 1
ATOM 834 C CA . ASP A 1 106 ? 13.183 -6.583 -2.614 1.00 96.62 106 ASP A CA 1
ATOM 835 C C . ASP A 1 106 ? 12.152 -5.454 -2.687 1.00 96.62 106 ASP A C 1
ATOM 837 O O . ASP A 1 106 ? 12.392 -4.332 -2.230 1.00 96.62 106 ASP A O 1
ATOM 841 N N . LEU A 1 107 ? 11.017 -5.731 -3.322 1.00 97.25 107 LEU A N 1
ATOM 842 C CA . LEU A 1 107 ? 9.982 -4.752 -3.638 1.00 97.25 107 LEU A CA 1
ATOM 843 C C . LEU A 1 107 ? 8.651 -5.172 -3.033 1.00 97.25 107 LEU A C 1
ATOM 845 O O . LEU A 1 107 ? 8.355 -6.362 -2.934 1.00 97.25 107 LEU A O 1
ATOM 849 N N . PHE A 1 108 ? 7.821 -4.189 -2.695 1.00 98.25 108 PHE A N 1
ATOM 850 C CA . PHE A 1 108 ? 6.447 -4.427 -2.278 1.00 98.25 108 PHE A CA 1
ATOM 851 C C . PHE A 1 108 ? 5.491 -3.373 -2.837 1.00 98.25 108 PHE A C 1
ATOM 853 O O . PHE A 1 108 ? 5.890 -2.263 -3.199 1.00 98.25 108 PHE A O 1
ATOM 860 N N . ALA A 1 109 ? 4.222 -3.750 -2.880 1.00 98.50 109 ALA A N 1
ATOM 861 C CA . ALA A 1 109 ? 3.070 -2.902 -3.142 1.00 98.50 109 ALA A CA 1
ATOM 862 C C . ALA A 1 109 ? 1.936 -3.352 -2.213 1.00 98.50 109 ALA A C 1
ATOM 864 O O . ALA A 1 109 ? 2.018 -4.420 -1.610 1.00 98.50 109 ALA A O 1
ATOM 865 N N . PHE A 1 110 ? 0.864 -2.581 -2.098 1.00 98.75 110 PHE A N 1
ATOM 866 C CA . PHE A 1 110 ? -0.325 -3.023 -1.370 1.00 98.75 110 PHE A CA 1
ATOM 867 C C . PHE A 1 110 ? -1.592 -2.767 -2.168 1.00 98.75 110 PHE A C 1
ATOM 869 O O . PHE A 1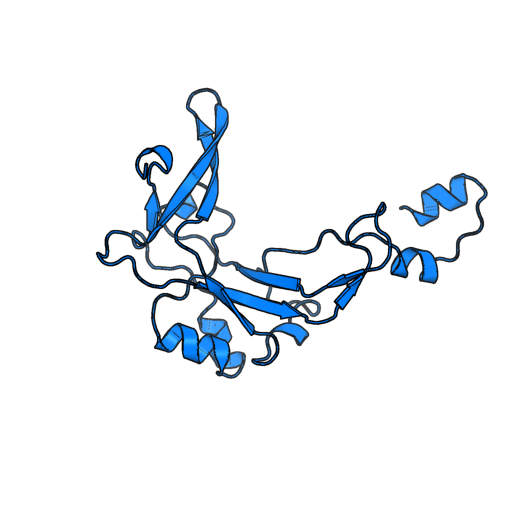 110 ? -1.642 -1.913 -3.059 1.00 98.75 110 PHE A O 1
ATOM 876 N N . LEU A 1 111 ? -2.616 -3.566 -1.892 1.00 98.81 111 LEU A N 1
ATOM 877 C CA . LEU A 1 111 ? -3.884 -3.459 -2.587 1.00 98.81 111 LEU A CA 1
ATOM 878 C C . LEU A 1 111 ? -4.614 -2.183 -2.176 1.00 98.81 111 LEU A C 1
ATOM 880 O O . LEU A 1 111 ? -4.553 -1.728 -1.035 1.00 98.81 111 LEU A O 1
ATOM 884 N N . THR A 1 112 ? -5.343 -1.624 -3.134 1.00 98.69 112 THR A N 1
ATOM 885 C CA . THR A 1 112 ? -6.282 -0.526 -2.900 1.00 98.69 112 THR A CA 1
ATOM 886 C C . THR A 1 112 ? -7.683 -0.927 -3.343 1.00 98.69 112 THR A C 1
ATOM 888 O O . THR A 1 112 ? -7.865 -1.806 -4.190 1.00 98.69 112 THR A O 1
ATOM 891 N N . THR A 1 113 ? -8.676 -0.264 -2.772 1.00 98.69 113 THR A N 1
ATOM 892 C CA . THR A 1 113 ? -10.114 -0.504 -2.951 1.00 98.69 113 THR A CA 1
ATOM 893 C C . THR A 1 113 ? -10.838 0.836 -3.107 1.00 98.69 113 THR A C 1
ATOM 895 O O . THR A 1 113 ? -10.210 1.889 -2.958 1.00 98.69 113 THR A O 1
ATOM 898 N N . GLU A 1 114 ? -12.128 0.821 -3.447 1.00 98.06 114 GLU A N 1
ATOM 899 C CA . GLU A 1 114 ? -12.983 2.007 -3.295 1.00 98.06 114 GLU A CA 1
ATOM 900 C C . GLU A 1 114 ? -12.927 2.525 -1.848 1.00 98.06 114 GLU A C 1
ATOM 902 O O . GLU A 1 114 ? -12.823 1.705 -0.931 1.00 98.06 114 GLU A O 1
ATOM 907 N N . PRO A 1 115 ? -12.952 3.848 -1.628 1.00 98.25 115 PRO A N 1
ATOM 908 C CA . PRO A 1 115 ? -12.868 4.417 -0.291 1.00 98.25 115 PRO A CA 1
ATOM 909 C C . PRO A 1 115 ? -14.205 4.359 0.462 1.00 98.25 115 PRO A C 1
ATOM 911 O O . PRO A 1 115 ? -15.266 4.500 -0.142 1.00 98.25 115 PRO A O 1
ATOM 914 N N . SER A 1 116 ? -14.131 4.218 1.785 1.00 98.25 116 SER A N 1
ATOM 915 C CA . SER A 1 116 ? -15.219 4.487 2.735 1.00 98.25 116 SER A CA 1
ATOM 916 C C . SER A 1 116 ? -14.998 5.811 3.467 1.00 98.25 116 SER A C 1
ATOM 918 O O . SER A 1 116 ? -13.917 6.407 3.392 1.00 98.25 116 SER A O 1
ATOM 920 N N . GLU A 1 117 ? -16.015 6.313 4.164 1.00 97.88 117 GLU A N 1
ATOM 921 C CA . GLU A 1 117 ? -15.882 7.530 4.964 1.00 97.88 117 GLU A CA 1
ATOM 922 C C . GLU A 1 117 ? -15.015 7.289 6.211 1.00 97.88 117 GLU A C 1
ATOM 924 O O . GLU A 1 117 ? -15.157 6.262 6.883 1.00 97.88 117 GLU A O 1
ATOM 929 N N . PRO A 1 118 ? -14.118 8.227 6.575 1.00 96.88 118 PRO A N 1
ATOM 930 C CA . PRO A 1 118 ? -13.972 9.591 6.047 1.00 96.88 118 PRO A CA 1
ATOM 931 C C . PRO A 1 118 ? -13.013 9.740 4.848 1.00 96.88 118 PRO A C 1
ATOM 933 O O . PRO A 1 118 ? -12.773 10.857 4.388 1.00 96.88 118 PRO A O 1
ATOM 936 N N . VAL A 1 119 ? -12.400 8.656 4.357 1.00 97.94 119 VAL A N 1
ATOM 937 C CA . VAL A 1 119 ? -11.419 8.734 3.256 1.00 97.94 119 VAL A CA 1
ATOM 938 C C . VAL A 1 119 ? -12.090 9.190 1.965 1.00 97.94 119 VAL A C 1
ATOM 940 O O . VAL A 1 119 ? -11.516 10.003 1.246 1.00 97.94 119 VAL A O 1
ATOM 943 N N . ALA A 1 120 ? -13.311 8.728 1.686 1.00 97.62 120 ALA A N 1
ATOM 944 C CA . ALA A 1 120 ? -14.050 9.067 0.471 1.00 97.62 120 ALA A CA 1
ATOM 945 C C . ALA A 1 120 ? -14.258 10.583 0.302 1.00 97.62 120 ALA A C 1
ATOM 947 O O . ALA A 1 120 ? -14.070 11.101 -0.802 1.00 97.62 120 ALA A O 1
ATOM 948 N N . SER A 1 121 ? -14.525 11.304 1.398 1.00 96.06 121 SER A N 1
ATOM 949 C CA . SER A 1 121 ? -14.631 12.770 1.411 1.00 96.06 121 SER A CA 1
ATOM 950 C C . SER A 1 121 ? -13.335 13.506 1.041 1.00 96.06 121 SER A C 1
ATOM 952 O O . SER A 1 121 ? -13.385 14.643 0.571 1.00 96.06 121 SER A O 1
ATOM 954 N N . ILE A 1 122 ? -12.168 12.890 1.252 1.00 95.00 122 ILE A N 1
ATOM 955 C CA . ILE A 1 122 ? -10.852 13.513 1.025 1.00 95.00 122 ILE A CA 1
ATOM 956 C C . ILE A 1 122 ? -10.218 13.030 -0.283 1.00 95.00 122 ILE A C 1
ATOM 958 O O . ILE A 1 122 ? -9.676 13.824 -1.052 1.00 95.00 122 ILE A O 1
ATOM 962 N N . HIS A 1 123 ? -10.293 11.729 -0.551 1.00 92.94 123 HIS A N 1
ATOM 963 C CA . HIS A 1 123 ? -9.691 11.067 -1.698 1.00 92.94 123 HIS A CA 1
ATOM 964 C C . HIS A 1 123 ? -10.667 10.030 -2.293 1.00 92.94 123 HIS A C 1
ATOM 966 O O . HIS A 1 123 ? -10.561 8.829 -2.032 1.00 92.94 123 HIS A O 1
ATOM 972 N N . PRO A 1 124 ? -11.608 10.459 -3.159 1.00 95.12 124 PRO A N 1
ATOM 973 C CA . PRO A 1 124 ? -12.720 9.623 -3.631 1.00 95.12 124 PRO A CA 1
ATOM 974 C C . PRO A 1 124 ? -12.297 8.504 -4.594 1.00 95.12 124 PRO A C 1
ATOM 976 O O . PRO A 1 124 ? -13.118 7.700 -5.020 1.00 95.12 124 PRO A O 1
ATOM 979 N N . LYS A 1 125 ? -11.019 8.447 -4.985 1.00 96.56 125 LYS A N 1
ATOM 980 C CA . LYS A 1 125 ? -10.529 7.473 -5.966 1.00 96.56 125 LYS A CA 1
ATOM 981 C C . LYS A 1 125 ? -10.218 6.119 -5.337 1.00 96.56 125 LYS A C 1
ATOM 983 O O . LYS A 1 125 ? -10.376 5.084 -5.986 1.00 96.56 125 LYS A O 1
ATOM 988 N N . ALA A 1 126 ? -9.657 6.110 -4.134 1.00 96.88 126 ALA A N 1
ATOM 989 C CA . ALA A 1 126 ? -9.148 4.893 -3.523 1.00 96.88 126 ALA A CA 1
ATOM 990 C C . ALA A 1 126 ? -8.838 5.090 -2.046 1.00 96.88 126 ALA A C 1
ATOM 992 O O . ALA A 1 126 ? -8.471 6.192 -1.650 1.00 96.88 126 ALA A O 1
ATOM 993 N N . MET A 1 127 ? -8.859 3.984 -1.310 1.00 98.31 127 MET A N 1
ATOM 994 C CA . MET A 1 127 ? -8.153 3.828 -0.042 1.00 98.31 127 MET A CA 1
ATOM 995 C C . MET A 1 127 ? -7.321 2.532 -0.054 1.00 98.31 127 MET A C 1
ATOM 997 O O . MET A 1 127 ? -7.579 1.647 -0.886 1.00 98.31 127 MET A O 1
ATOM 1001 N N . PRO A 1 128 ? -6.335 2.378 0.843 1.00 98.56 128 PRO A N 1
ATOM 1002 C CA . PRO A 1 128 ? -5.667 1.100 1.062 1.00 98.56 128 PRO A CA 1
ATOM 1003 C C . PRO A 1 128 ? -6.641 0.015 1.538 1.00 98.56 128 PRO A C 1
ATOM 1005 O O . PRO A 1 128 ? -7.581 0.292 2.279 1.00 98.56 128 PRO A O 1
ATOM 1008 N N . VAL A 1 129 ? -6.393 -1.234 1.151 1.00 98.81 129 VAL A N 1
ATOM 1009 C CA . VAL A 1 129 ? -7.047 -2.391 1.777 1.00 98.81 129 VAL A CA 1
ATOM 1010 C C . VAL A 1 129 ? -6.408 -2.625 3.138 1.00 98.81 129 VAL A C 1
ATOM 1012 O O . VAL A 1 129 ? -5.198 -2.836 3.206 1.00 98.81 129 VAL A O 1
ATOM 1015 N N . ILE A 1 130 ? -7.213 -2.604 4.199 1.00 98.56 130 ILE A N 1
ATOM 1016 C CA . ILE A 1 130 ? -6.757 -2.708 5.588 1.00 98.56 130 ILE A CA 1
ATOM 1017 C C . ILE A 1 130 ? -7.273 -4.014 6.196 1.00 98.56 130 ILE A C 1
ATOM 1019 O O . ILE A 1 130 ? -8.464 -4.302 6.121 1.00 98.56 130 ILE A O 1
ATOM 1023 N N . LEU A 1 131 ? -6.365 -4.775 6.803 1.00 98.38 131 LEU A N 1
ATOM 1024 C CA . LEU A 1 131 ? -6.629 -6.007 7.544 1.00 98.38 131 LEU A CA 1
ATOM 1025 C C . LEU A 1 131 ? -6.544 -5.688 9.040 1.00 98.38 131 LEU A C 1
ATOM 1027 O O . LEU A 1 131 ? -5.486 -5.246 9.505 1.00 98.38 131 LEU A O 1
ATOM 1031 N N . THR A 1 132 ? -7.634 -5.889 9.781 1.00 95.56 132 THR 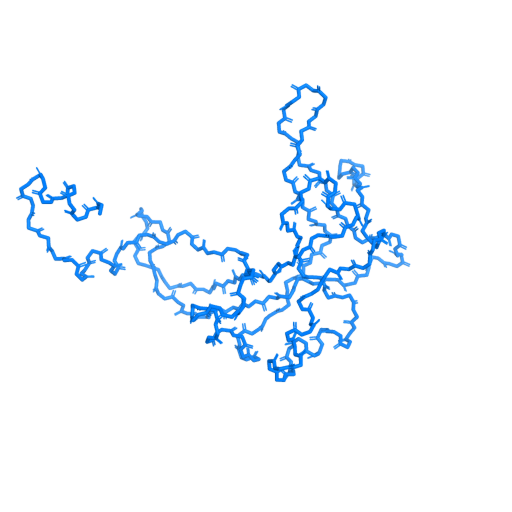A N 1
ATOM 1032 C CA . THR A 1 132 ? -7.731 -5.504 11.202 1.00 95.56 132 THR A CA 1
ATOM 1033 C C . THR A 1 132 ? -7.784 -6.709 12.136 1.00 95.56 132 THR A C 1
ATOM 1035 O O . THR A 1 132 ? -7.311 -6.634 13.268 1.00 95.56 132 THR A O 1
ATOM 1038 N N . THR A 1 133 ? -8.275 -7.852 11.661 1.00 94.94 133 THR A N 1
ATOM 1039 C CA . THR A 1 133 ? -8.414 -9.074 12.472 1.00 94.94 133 THR A CA 1
ATOM 1040 C C . THR A 1 133 ? -7.288 -10.078 12.227 1.00 94.94 133 THR A C 1
ATOM 1042 O O . THR A 1 133 ? -6.578 -10.014 11.220 1.00 94.94 133 THR A O 1
ATOM 1045 N N . GLU A 1 134 ? -7.086 -11.008 13.160 1.00 96.06 134 GLU A N 1
ATOM 1046 C CA . GLU A 1 134 ? -6.102 -12.083 12.985 1.00 96.06 134 GLU A CA 1
ATOM 1047 C C . GLU A 1 134 ? -6.498 -13.021 11.850 1.00 96.06 134 GLU A C 1
ATOM 1049 O O . GLU A 1 134 ? -5.655 -13.400 11.040 1.00 96.06 134 GLU A O 1
ATOM 1054 N N . GLU A 1 135 ? -7.792 -13.291 11.732 1.00 97.94 135 GLU A N 1
ATOM 1055 C CA . GLU A 1 135 ? -8.391 -14.129 10.705 1.00 97.94 135 GLU A CA 1
ATOM 1056 C C . GLU A 1 135 ? -8.172 -13.535 9.311 1.00 97.94 135 GLU A C 1
ATOM 1058 O O . GLU A 1 135 ? -7.771 -14.244 8.391 1.00 97.94 135 GLU A O 1
ATOM 1063 N N . GLU A 1 136 ? -8.360 -12.221 9.143 1.00 98.31 136 GLU A N 1
ATOM 1064 C CA . GLU A 1 136 ? -8.075 -11.538 7.876 1.00 98.31 136 GLU A CA 1
ATOM 1065 C C . GLU A 1 136 ? -6.585 -11.587 7.519 1.00 98.31 136 GLU A C 1
ATOM 1067 O O . GLU A 1 136 ? -6.237 -11.770 6.350 1.00 98.31 136 GLU A O 1
ATOM 1072 N N . ARG A 1 137 ? -5.692 -11.441 8.508 1.00 98.44 137 ARG A N 1
ATOM 1073 C CA . ARG A 1 137 ? -4.240 -11.540 8.294 1.00 98.44 137 ARG A CA 1
ATOM 1074 C C . ARG A 1 137 ? -3.827 -12.955 7.901 1.00 98.44 137 ARG A C 1
ATOM 1076 O O . ARG A 1 137 ? -3.039 -13.112 6.970 1.00 98.44 137 ARG A O 1
ATOM 1083 N N . ASP A 1 138 ? -4.355 -13.974 8.573 1.00 98.38 138 ASP A N 1
ATOM 1084 C CA . ASP A 1 138 ? -4.053 -15.371 8.262 1.00 98.38 138 ASP A CA 1
ATOM 1085 C C . ASP A 1 138 ? -4.600 -15.767 6.883 1.00 98.38 138 ASP A C 1
ATOM 1087 O O . ASP A 1 138 ? -3.857 -16.290 6.046 1.00 98.38 138 ASP A O 1
ATOM 1091 N N . ALA A 1 139 ? -5.851 -15.399 6.588 1.00 98.62 139 ALA A N 1
ATOM 1092 C CA . ALA A 1 139 ? -6.457 -15.605 5.278 1.00 98.62 139 ALA A CA 1
ATOM 1093 C C . ALA A 1 139 ? -5.654 -14.903 4.175 1.00 98.62 139 ALA A C 1
ATOM 1095 O O . ALA A 1 139 ? -5.360 -15.509 3.141 1.00 98.62 139 ALA A O 1
ATOM 1096 N N . TRP A 1 140 ? -5.212 -13.660 4.398 1.00 98.75 140 TRP A N 1
ATOM 1097 C CA . TRP A 1 140 ? -4.334 -12.979 3.449 1.00 98.75 140 TRP A CA 1
ATOM 1098 C C . TRP A 1 140 ? -3.053 -13.775 3.209 1.00 98.75 140 TRP A C 1
ATOM 1100 O O . TRP A 1 140 ? -2.696 -14.015 2.060 1.00 98.75 140 TRP A O 1
ATOM 1110 N N . MET A 1 141 ? -2.387 -14.255 4.256 1.00 98.69 141 MET A N 1
ATOM 1111 C CA . MET A 1 141 ? -1.101 -14.938 4.117 1.00 98.69 141 MET A CA 1
ATOM 1112 C C . MET A 1 141 ? -1.198 -16.369 3.575 1.00 98.69 141 MET A C 1
ATOM 1114 O O . MET A 1 141 ? -0.205 -16.870 3.049 1.00 98.69 141 MET A O 1
ATOM 1118 N N . ARG A 1 142 ? -2.353 -17.041 3.683 1.00 98.56 142 ARG A N 1
ATOM 1119 C CA . ARG A 1 142 ? -2.454 -18.490 3.414 1.00 98.56 142 ARG A CA 1
ATOM 1120 C C . ARG A 1 142 ? -3.540 -18.901 2.428 1.00 98.56 142 ARG A C 1
ATOM 1122 O O . ARG A 1 142 ? -3.343 -19.880 1.709 1.00 98.56 142 ARG A O 1
ATOM 1129 N N . ALA A 1 143 ? -4.667 -18.195 2.377 1.00 98.44 143 ALA A N 1
ATOM 1130 C CA . ALA A 1 143 ? -5.829 -18.642 1.615 1.00 98.44 143 ALA A CA 1
ATOM 1131 C C . ALA A 1 143 ? -5.571 -18.625 0.094 1.00 98.44 143 ALA A C 1
ATOM 1133 O O . ALA A 1 143 ? -4.795 -17.796 -0.410 1.00 98.44 143 ALA A O 1
ATOM 1134 N N . PRO A 1 144 ? -6.231 -19.496 -0.692 1.00 98.19 144 PRO A N 1
ATOM 1135 C CA . PRO A 1 144 ? -6.202 -19.390 -2.147 1.00 98.19 144 PRO A CA 1
ATOM 1136 C C . PRO A 1 144 ? -6.737 -18.025 -2.608 1.00 98.19 144 PRO A C 1
ATOM 1138 O O . PRO A 1 144 ? -7.524 -17.374 -1.921 1.00 98.19 144 PRO A O 1
ATOM 1141 N N . TRP A 1 145 ? -6.311 -17.565 -3.790 1.00 98.19 145 TRP A N 1
ATOM 1142 C CA . TRP A 1 145 ? -6.702 -16.237 -4.287 1.00 98.19 145 TRP A CA 1
ATOM 1143 C C . TRP A 1 145 ? -8.222 -16.064 -4.427 1.00 98.19 145 TRP A C 1
ATOM 1145 O O . TRP A 1 145 ? -8.729 -14.969 -4.199 1.00 98.19 145 TRP A O 1
ATOM 1155 N N . ASP A 1 146 ? -8.961 -17.132 -4.740 1.00 97.25 146 ASP A N 1
ATOM 1156 C CA . ASP A 1 146 ? -10.422 -17.071 -4.855 1.00 97.25 146 ASP A CA 1
ATOM 1157 C C . ASP A 1 146 ? -11.142 -16.710 -3.552 1.00 97.25 146 ASP A C 1
ATOM 1159 O O . ASP A 1 146 ? -12.246 -16.173 -3.613 1.00 97.25 146 ASP A O 1
ATOM 1163 N N . GLU A 1 147 ? -10.499 -16.922 -2.407 1.00 98.00 147 GLU A N 1
ATOM 1164 C CA . GLU A 1 147 ? -10.974 -16.483 -1.097 1.00 98.00 147 GLU A CA 1
ATOM 1165 C C . GLU A 1 147 ? -10.353 -15.131 -0.716 1.00 98.00 147 GLU A C 1
ATOM 1167 O O . GLU A 1 147 ? -11.070 -14.164 -0.455 1.00 98.00 147 GLU A O 1
ATOM 1172 N N . ALA A 1 148 ? -9.020 -15.020 -0.786 1.00 98.50 148 ALA A N 1
ATOM 1173 C CA . ALA A 1 148 ? -8.284 -13.828 -0.358 1.00 98.50 148 ALA A CA 1
ATOM 1174 C C . ALA A 1 148 ? -8.683 -12.553 -1.124 1.00 98.50 148 ALA A C 1
ATOM 1176 O O . ALA A 1 148 ? -8.634 -11.458 -0.567 1.00 98.50 148 ALA A O 1
ATOM 1177 N N . LYS A 1 149 ? -9.133 -12.668 -2.383 1.00 98.31 149 LYS A N 1
ATOM 1178 C CA . LYS A 1 149 ? -9.633 -11.523 -3.164 1.00 98.31 149 LYS A CA 1
ATOM 1179 C C . LYS A 1 149 ? -10.837 -10.832 -2.519 1.00 98.31 149 LYS A C 1
ATOM 1181 O O . LYS A 1 149 ? -11.035 -9.645 -2.751 1.00 98.31 149 LYS A O 1
ATOM 1186 N N . GLY A 1 150 ? -11.613 -11.545 -1.697 1.00 98.38 150 GLY A N 1
ATOM 1187 C CA . GLY A 1 150 ? -12.726 -10.977 -0.934 1.00 98.38 150 GLY A CA 1
ATOM 1188 C C . GLY A 1 150 ? -12.285 -9.961 0.125 1.00 98.38 150 GLY A C 1
ATOM 1189 O O . GLY A 1 150 ? -13.084 -9.123 0.538 1.00 98.38 150 GLY A O 1
ATOM 1190 N N . LEU A 1 151 ? -11.008 -9.984 0.522 1.00 98.62 151 LEU A N 1
ATOM 1191 C CA . LEU A 1 151 ? -10.418 -8.991 1.420 1.00 98.62 151 LEU A CA 1
ATOM 1192 C C . LEU A 1 151 ? -10.121 -7.664 0.713 1.00 98.62 151 LEU A C 1
ATOM 1194 O O . LEU A 1 151 ? -9.923 -6.664 1.393 1.00 98.62 151 LEU A O 1
ATOM 1198 N N . GLN A 1 152 ? -10.133 -7.606 -0.627 1.00 98.62 152 GLN A N 1
ATOM 1199 C CA . GLN A 1 152 ? -10.001 -6.354 -1.378 1.00 98.62 152 GLN A CA 1
ATOM 1200 C C . GLN A 1 152 ? -11.307 -5.540 -1.315 1.00 98.62 152 GLN A C 1
ATOM 1202 O O . GLN A 1 152 ? -12.019 -5.389 -2.307 1.00 98.62 152 GLN A O 1
ATOM 1207 N N . ARG A 1 153 ? -11.620 -5.026 -0.126 1.00 98.56 153 ARG A N 1
ATOM 1208 C CA . ARG A 1 153 ? -12.827 -4.258 0.191 1.00 98.56 153 ARG A CA 1
ATOM 1209 C C . ARG A 1 153 ? -12.504 -3.100 1.127 1.00 98.56 153 ARG A C 1
ATOM 1211 O O . ARG A 1 153 ? -11.503 -3.136 1.841 1.00 98.56 153 ARG A O 1
ATOM 1218 N N . ALA A 1 154 ? -13.364 -2.085 1.126 1.00 98.44 154 ALA A N 1
ATOM 1219 C CA . ALA A 1 154 ? -13.290 -0.995 2.092 1.00 98.44 154 ALA A CA 1
ATOM 1220 C C . ALA A 1 154 ? -13.578 -1.502 3.516 1.00 98.44 154 ALA A C 1
ATOM 1222 O O . ALA A 1 154 ? -14.313 -2.480 3.708 1.00 98.44 154 ALA A O 1
ATOM 1223 N N . LEU A 1 155 ? -13.030 -0.807 4.513 1.00 97.25 155 LEU A N 1
ATOM 1224 C CA . LEU A 1 155 ? -13.547 -0.896 5.879 1.00 97.25 155 LEU A CA 1
ATOM 1225 C C . LEU A 1 155 ? -14.935 -0.237 5.952 1.00 97.25 155 LEU A C 1
ATOM 1227 O O . LEU A 1 155 ? -15.229 0.614 5.111 1.00 97.25 155 LEU A O 1
ATOM 1231 N N . PRO A 1 156 ? -15.779 -0.576 6.941 1.00 97.31 156 PRO A N 1
ATOM 1232 C CA . PRO A 1 156 ? -17.020 0.155 7.182 1.00 97.31 156 PRO A CA 1
ATOM 1233 C C . PRO A 1 156 ? -16.792 1.661 7.388 1.00 97.31 156 PRO A C 1
ATOM 1235 O O . PRO A 1 156 ? -15.739 2.087 7.873 1.00 97.31 156 PRO A O 1
ATOM 1238 N N . ASP A 1 157 ? -17.796 2.469 7.043 1.00 97.94 157 ASP A N 1
ATOM 1239 C CA . ASP A 1 157 ? -17.767 3.910 7.300 1.00 97.94 157 ASP A CA 1
ATOM 1240 C C . ASP A 1 157 ? -17.552 4.191 8.794 1.00 97.94 157 ASP A C 1
ATOM 1242 O O . ASP A 1 157 ? -18.155 3.563 9.668 1.00 97.94 157 ASP A O 1
ATOM 1246 N N . GLY A 1 158 ? -16.684 5.156 9.095 1.00 94.88 158 GLY A N 1
ATOM 1247 C CA . GLY A 1 158 ? -16.400 5.592 10.462 1.00 94.88 158 GLY A CA 1
ATOM 1248 C C . GLY A 1 158 ? -15.418 4.713 11.244 1.00 94.88 158 GLY A C 1
ATOM 1249 O O . GLY A 1 158 ? -15.035 5.112 12.348 1.00 94.88 158 GLY A O 1
ATOM 1250 N N . THR A 1 159 ? -14.957 3.583 10.685 1.00 95.06 159 THR A N 1
ATOM 1251 C CA . THR A 1 159 ? -13.877 2.764 11.276 1.00 95.06 159 THR A CA 1
ATOM 1252 C C . THR A 1 159 ? -12.552 3.526 11.337 1.00 95.06 159 THR A C 1
ATOM 1254 O O . THR A 1 159 ? -11.763 3.339 12.262 1.00 95.06 159 THR A O 1
ATOM 1257 N N . LEU A 1 160 ? -12.308 4.408 10.368 1.00 95.62 160 LEU A N 1
ATOM 1258 C CA . LEU A 1 160 ? -11.172 5.322 10.377 1.00 95.62 160 LEU A CA 1
ATOM 1259 C C . LEU A 1 160 ? -11.584 6.690 10.927 1.00 95.62 160 LEU A C 1
ATOM 1261 O O . LEU A 1 160 ? -12.735 7.121 10.807 1.00 95.62 160 LEU A O 1
ATOM 1265 N N . GLU A 1 161 ? -10.621 7.411 11.487 1.00 94.62 161 GLU A N 1
ATOM 1266 C CA . GLU A 1 161 ? -10.785 8.808 11.872 1.00 94.62 161 GLU A CA 1
ATOM 1267 C C . GLU A 1 161 ? -9.670 9.684 11.310 1.00 94.62 161 GLU A C 1
ATOM 1269 O O . GLU A 1 161 ? -8.531 9.243 11.147 1.00 94.62 161 GLU A O 1
ATOM 1274 N N . ILE A 1 162 ? -10.020 10.939 11.027 1.00 94.00 162 ILE A N 1
ATOM 1275 C CA . ILE A 1 162 ? -9.046 11.989 10.743 1.00 94.00 162 ILE A CA 1
ATOM 1276 C C . ILE A 1 162 ? -8.513 12.495 12.081 1.00 94.00 162 ILE A C 1
ATOM 1278 O O . ILE A 1 162 ? -9.300 12.794 12.980 1.00 94.00 162 ILE A O 1
ATOM 1282 N N . PHE A 1 163 ? -7.197 12.629 12.203 1.00 89.94 163 PHE A N 1
ATOM 1283 C CA . PHE A 1 163 ? -6.566 13.165 13.407 1.00 89.94 163 PHE A CA 1
ATOM 1284 C C . PHE A 1 163 ? -5.444 14.147 13.064 1.00 89.94 163 PHE A C 1
ATOM 1286 O O . PHE A 1 163 ? -4.861 14.107 11.976 1.00 89.94 163 PHE A O 1
ATOM 1293 N N . ASP A 1 164 ? -5.128 15.031 14.010 1.00 86.12 164 ASP A N 1
ATOM 1294 C CA . ASP A 1 164 ? -3.962 15.899 13.901 1.00 86.12 164 ASP A CA 1
ATOM 1295 C C . ASP A 1 164 ? -2.708 15.141 14.348 1.00 86.12 164 ASP A C 1
ATOM 1297 O O . ASP A 1 164 ? -2.499 14.883 15.535 1.00 86.12 164 ASP A O 1
ATOM 1301 N N . LYS A 1 165 ? -1.846 14.790 13.390 1.00 76.19 165 LYS A N 1
ATOM 1302 C CA . LYS A 1 165 ? -0.579 14.112 13.682 1.00 76.19 165 LYS A CA 1
ATOM 1303 C C . LYS A 1 165 ? 0.366 14.957 14.541 1.00 76.19 165 LYS A C 1
ATOM 1305 O O . LYS A 1 165 ? 1.193 14.385 15.245 1.00 76.19 165 LYS A O 1
ATOM 1310 N N . GLY A 1 166 ? 0.240 16.285 14.512 1.00 69.50 166 GLY A N 1
ATOM 1311 C CA . GLY A 1 166 ? 1.024 17.186 15.357 1.00 69.50 166 GLY A CA 1
ATOM 1312 C C . GLY A 1 166 ? 0.674 17.099 16.845 1.00 69.50 166 GLY A C 1
ATOM 1313 O O . GLY A 1 166 ? 1.491 17.491 17.668 1.00 69.50 166 GLY A O 1
ATOM 1314 N N . ALA A 1 167 ? -0.495 16.552 17.196 1.00 58.19 167 ALA A N 1
ATOM 1315 C CA . ALA A 1 167 ? -0.945 16.398 18.580 1.00 58.19 167 ALA A CA 1
ATOM 1316 C C . ALA A 1 167 ? -0.437 15.112 19.267 1.00 58.19 167 ALA A C 1
ATOM 1318 O O . ALA A 1 167 ? -0.712 14.908 20.445 1.00 58.19 167 ALA A O 1
ATOM 1319 N N . LEU A 1 168 ? 0.290 14.244 18.548 1.00 54.03 168 LEU A N 1
ATOM 1320 C CA . LEU A 1 168 ? 0.899 13.016 19.084 1.00 54.03 168 LEU A CA 1
ATOM 1321 C C . LEU A 1 168 ? 2.333 13.223 19.626 1.00 54.03 168 LEU A C 1
ATOM 1323 O O . LEU A 1 168 ? 3.073 12.246 19.745 1.00 54.03 168 LEU A O 1
ATOM 1327 N N . SER A 1 169 ? 2.752 14.466 19.903 1.00 41.59 169 SER A N 1
ATOM 1328 C CA . SER A 1 169 ? 4.073 14.781 20.478 1.00 41.59 169 SER A CA 1
ATOM 1329 C C . SER A 1 169 ? 4.078 14.786 22.000 1.00 41.59 169 SER A C 1
ATOM 1331 O O . SER A 1 169 ? 3.201 15.486 22.556 1.00 41.59 169 SER A O 1
#

pLDDT: mean 92.45, std 8.88, range [41.59, 98.81]

Secondary structure (DSSP, 8-state):
-HHHHHHTTT----HHHHHHTS------EE--TTSTTTGGG-SGGGEEEEEES-EEEEEE-TTS-EEEEEEEE-S-SSPP-EEEEEEEEEEEEEESSTTT-EEEEEEEEEEEEPPPTTHHHH-TT-EE-EE-SHHHHHHHHHS-HHHHGGG-SPPPTTSEEEE-GGGG-

Foldseek 3Di:
DVQVVCVVVVHDDPPVVCVQFPADLDDAEAECCVDPVNVVQQDLVFKDWAWDAKDWDWAADPVRDTDTWIKGFPDDVVRATKTFGKTKDAQDWGHNDNVVTTDGDIDMHGYWAQEAPPVCVGPRPTDTQMDGDPVLVCCSNDNDSVRNVVSNYYDHHPRMDTDDPVVVD

Sequence (169 aa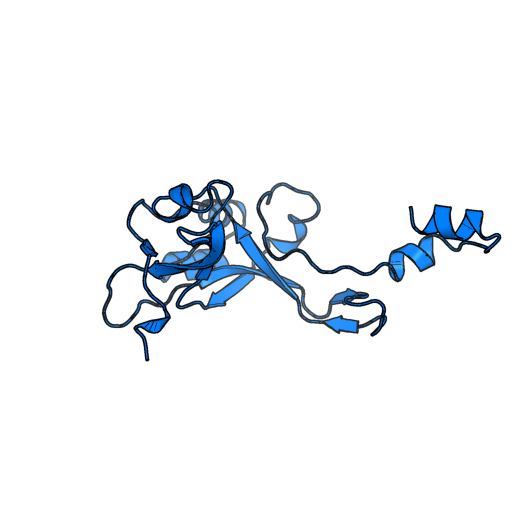):
KRADKARAKGKDVDFPKMLELEPDAGTTNVRNTASSHWRPWLSPANRCLVPFTAFSEPGRDAAGKYTPIWFRLRNEDPEPLAFFAGVHVQSHTCVRKMKTGLETCDLFAFLTTEPSEPVASIHPKAMPVILTTEEERDAWMRAPWDEAKGLQRALPDGTLEIFDKGALS

Radius of gyration: 19.79 Å; chains: 1; bounding box: 40×48×59 Å